Protein AF-A0A7X4Z8L9-F1 (afdb_monomer)

Radius of gyration: 20.79 Å; Cα contacts (8 Å, |Δi|>4): 139; chains: 1; bounding box: 55×43×54 Å

Structure (mmCIF, N/CA/C/O backbone):
data_AF-A0A7X4Z8L9-F1
#
_entry.id   AF-A0A7X4Z8L9-F1
#
loop_
_atom_site.group_PDB
_atom_site.id
_atom_site.type_symbol
_atom_site.label_atom_id
_atom_site.label_alt_id
_atom_site.label_comp_id
_atom_site.label_asym_id
_atom_site.label_entity_id
_atom_site.label_seq_id
_atom_site.pdbx_PDB_ins_code
_atom_site.Cartn_x
_atom_site.Cartn_y
_atom_site.Cartn_z
_atom_site.occupancy
_atom_site.B_iso_or_equiv
_atom_site.auth_seq_id
_atom_site.auth_comp_id
_atom_site.auth_asym_id
_atom_site.auth_atom_id
_atom_site.pdbx_PDB_model_num
ATOM 1 N N . MET A 1 1 ? -4.593 13.344 -9.653 1.00 47.41 1 MET A N 1
ATOM 2 C CA . MET A 1 1 ? -3.676 12.609 -8.752 1.00 47.41 1 MET A CA 1
ATOM 3 C C . MET A 1 1 ? -3.777 11.144 -9.146 1.00 47.41 1 MET A C 1
ATOM 5 O O . MET A 1 1 ? -4.902 10.681 -9.268 1.00 47.41 1 MET A O 1
ATOM 9 N N . ALA A 1 2 ? -2.675 10.458 -9.450 1.00 59.59 2 ALA A N 1
ATOM 10 C CA . ALA A 1 2 ? -2.741 9.065 -9.893 1.00 59.59 2 ALA A CA 1
ATOM 11 C C . ALA A 1 2 ? -2.996 8.151 -8.686 1.00 59.59 2 ALA A C 1
ATOM 13 O O . ALA A 1 2 ? -2.198 8.149 -7.752 1.00 59.59 2 ALA A O 1
ATOM 14 N N . SER A 1 3 ? -4.110 7.419 -8.694 1.00 82.19 3 SER A N 1
ATOM 15 C CA . SER A 1 3 ? -4.250 6.238 -7.845 1.00 82.19 3 SER A CA 1
ATOM 16 C C . SER A 1 3 ? -3.567 5.080 -8.559 1.00 82.19 3 SER A C 1
ATOM 18 O O . SER A 1 3 ? -3.823 4.860 -9.743 1.00 82.19 3 SER A O 1
ATOM 20 N N . TYR A 1 4 ? -2.698 4.348 -7.865 1.00 93.25 4 TYR A N 1
ATOM 21 C CA . TYR A 1 4 ? -2.046 3.162 -8.433 1.00 93.25 4 TYR A CA 1
ATOM 22 C C . TYR A 1 4 ? -3.017 1.983 -8.587 1.00 93.25 4 TYR A C 1
ATOM 24 O O . TYR A 1 4 ? -2.714 1.022 -9.288 1.00 93.25 4 TYR A O 1
ATOM 32 N N . VAL A 1 5 ? -4.179 2.060 -7.930 1.00 95.12 5 VAL A N 1
ATOM 33 C CA . VAL A 1 5 ? -5.189 1.005 -7.860 1.00 95.12 5 VAL A CA 1
ATOM 34 C C . VAL A 1 5 ? -6.588 1.595 -8.060 1.00 95.12 5 VAL A C 1
ATOM 36 O O . VAL A 1 5 ? -6.905 2.648 -7.506 1.00 95.12 5 VAL A O 1
ATOM 39 N N . THR A 1 6 ? -7.437 0.917 -8.830 1.00 96.00 6 THR A N 1
ATOM 40 C CA . THR A 1 6 ? -8.866 1.246 -8.964 1.00 96.00 6 THR A CA 1
ATOM 41 C C . THR A 1 6 ? -9.707 0.440 -7.975 1.00 96.00 6 THR A C 1
ATOM 43 O O . THR A 1 6 ? -9.276 -0.621 -7.517 1.00 96.00 6 THR A O 1
ATOM 46 N N . TYR A 1 7 ? -10.919 0.915 -7.666 1.00 95.69 7 TYR A N 1
ATOM 47 C CA . TYR A 1 7 ? -11.829 0.161 -6.799 1.00 95.69 7 TYR A CA 1
ATOM 48 C C . TYR A 1 7 ? -12.185 -1.202 -7.402 1.00 95.69 7 TYR A C 1
ATOM 50 O O . TYR A 1 7 ? -12.119 -2.200 -6.695 1.00 95.69 7 TYR A O 1
ATOM 58 N N . ASP A 1 8 ? -12.448 -1.273 -8.712 1.00 96.56 8 ASP A N 1
ATOM 59 C CA . ASP A 1 8 ? -12.744 -2.539 -9.400 1.00 96.56 8 ASP A CA 1
ATOM 60 C C . ASP A 1 8 ? -11.621 -3.570 -9.245 1.00 96.56 8 ASP A C 1
ATOM 62 O O . ASP A 1 8 ? -11.875 -4.735 -8.941 1.00 96.56 8 ASP A O 1
ATOM 66 N N . TYR A 1 9 ? -10.363 -3.140 -9.400 1.00 96.44 9 TYR A N 1
ATOM 67 C CA . TYR A 1 9 ? -9.213 -4.017 -9.196 1.00 96.44 9 TYR A CA 1
ATOM 68 C C . TYR A 1 9 ? -9.115 -4.469 -7.737 1.00 96.44 9 TYR A C 1
ATOM 70 O O . TYR A 1 9 ? -8.953 -5.658 -7.471 1.00 96.44 9 TYR A O 1
ATOM 78 N N . TYR A 1 10 ? -9.246 -3.545 -6.784 1.00 96.25 10 TYR A N 1
ATOM 79 C CA . TYR A 1 10 ? -9.211 -3.879 -5.361 1.00 96.25 10 TYR A CA 1
ATOM 80 C C . TYR A 1 10 ? -10.322 -4.884 -5.015 1.00 96.25 10 TYR A C 1
ATOM 82 O O . TYR A 1 10 ? -10.054 -5.936 -4.437 1.00 96.25 10 TYR A O 1
ATOM 90 N N . LYS A 1 11 ? -11.549 -4.641 -5.480 1.00 96.38 11 LYS A N 1
ATOM 91 C CA . LYS A 1 11 ? -12.686 -5.544 -5.294 1.00 96.38 11 LYS A CA 1
ATOM 92 C C . LYS A 1 11 ? -12.465 -6.908 -5.951 1.00 96.38 11 LYS A C 1
ATOM 94 O O . LYS A 1 11 ? -12.894 -7.911 -5.397 1.00 96.38 11 LYS A O 1
ATOM 99 N N . SER A 1 12 ? -11.752 -6.983 -7.076 1.00 96.81 12 SER A N 1
ATOM 100 C CA . SER A 1 12 ? -11.404 -8.269 -7.700 1.00 96.81 12 SER A CA 1
ATOM 101 C C . SER A 1 12 ? -10.499 -9.151 -6.827 1.00 96.81 12 SER A C 1
ATOM 103 O O . SER A 1 12 ? -10.519 -10.370 -6.977 1.00 96.81 12 SER A O 1
ATOM 105 N N . ILE A 1 13 ? -9.735 -8.551 -5.904 1.00 95.00 13 ILE A N 1
ATOM 106 C CA . ILE A 1 13 ? -8.857 -9.268 -4.968 1.00 95.00 13 ILE A CA 1
ATOM 107 C C . ILE A 1 13 ? -9.621 -9.695 -3.712 1.00 95.00 13 ILE A C 1
ATOM 109 O O . ILE A 1 13 ? -9.463 -10.830 -3.269 1.00 95.00 13 ILE A O 1
ATOM 113 N N . TYR A 1 14 ? -10.416 -8.793 -3.129 1.00 93.19 14 TYR A N 1
ATOM 114 C CA . TYR A 1 14 ? -11.052 -9.013 -1.821 1.00 93.19 14 TYR A CA 1
ATOM 115 C C . TYR A 1 14 ? -12.502 -9.510 -1.903 1.00 93.19 14 TYR A C 1
ATOM 117 O O . TYR A 1 14 ? -13.046 -9.974 -0.908 1.00 93.19 14 TYR A O 1
ATOM 125 N N . GLY A 1 15 ? -13.133 -9.460 -3.077 1.00 93.50 15 GLY A N 1
ATOM 126 C CA . GLY A 1 15 ? -14.483 -9.978 -3.288 1.00 93.50 15 GLY A CA 1
ATOM 127 C C . GLY A 1 15 ? -15.517 -9.320 -2.373 1.00 93.50 15 GLY A C 1
ATOM 128 O O . GLY A 1 15 ? -15.640 -8.097 -2.343 1.00 93.50 15 GLY A O 1
ATOM 129 N N . GLU A 1 16 ? -16.266 -10.148 -1.644 1.00 90.06 16 GLU A N 1
ATOM 130 C CA . GLU A 1 16 ? -17.296 -9.710 -0.689 1.00 90.06 16 GLU A CA 1
ATOM 131 C C . GLU A 1 16 ? -16.711 -9.115 0.601 1.00 90.06 16 GLU A C 1
ATOM 133 O O . GLU A 1 16 ? -17.390 -8.351 1.282 1.00 90.06 16 GLU A O 1
ATOM 138 N N . ASP A 1 17 ? -15.444 -9.408 0.914 1.00 89.56 17 ASP A N 1
ATOM 139 C CA . ASP A 1 17 ? -14.746 -8.840 2.074 1.00 89.56 17 ASP A CA 1
ATOM 140 C C . ASP A 1 17 ? -14.185 -7.435 1.782 1.00 89.56 17 ASP A C 1
ATOM 142 O O . ASP A 1 17 ? -13.621 -6.783 2.662 1.00 89.56 17 ASP A O 1
ATOM 146 N N . ALA A 1 18 ? -14.327 -6.952 0.543 1.00 91.50 18 ALA A N 1
ATOM 147 C CA . ALA A 1 18 ? -13.895 -5.622 0.141 1.00 91.50 18 ALA A CA 1
ATOM 148 C C . ALA A 1 18 ? -14.643 -4.532 0.922 1.00 91.50 18 ALA A C 1
ATOM 150 O O . ALA A 1 18 ? -15.869 -4.557 1.060 1.00 91.50 18 ALA A O 1
ATOM 151 N N . ILE A 1 19 ? -13.913 -3.503 1.353 1.00 93.94 19 ILE A N 1
ATOM 152 C CA . ILE A 1 19 ? -14.533 -2.322 1.961 1.00 93.94 19 ILE A CA 1
ATOM 153 C C . ILE A 1 19 ? -15.456 -1.586 0.977 1.00 93.94 19 ILE A C 1
ATOM 155 O O . ILE A 1 19 ? -15.400 -1.761 -0.248 1.00 93.94 19 ILE A O 1
ATOM 159 N N . SER A 1 20 ? -16.296 -0.706 1.527 1.00 94.75 20 SER A N 1
ATOM 160 C CA . SER A 1 20 ? -17.182 0.141 0.731 1.00 94.75 20 SER A CA 1
ATOM 161 C C . SER A 1 20 ? -16.386 1.045 -0.224 1.00 94.75 20 SER A C 1
ATOM 163 O O . SER A 1 20 ? -15.295 1.512 0.106 1.00 94.75 20 SER A O 1
ATOM 165 N N . GLU A 1 21 ? -16.929 1.331 -1.411 1.00 93.88 21 GLU A N 1
ATOM 166 C CA . GLU A 1 21 ? -16.286 2.239 -2.374 1.00 93.88 21 GLU A CA 1
ATOM 167 C C . GLU A 1 21 ? -15.994 3.644 -1.796 1.00 93.88 21 GLU A C 1
ATOM 169 O O . GLU A 1 21 ? -14.901 4.170 -2.031 1.00 93.88 21 GLU A O 1
ATOM 174 N N . PRO A 1 22 ? -16.886 4.262 -0.990 1.00 93.69 22 PRO A N 1
ATOM 175 C CA . PRO A 1 22 ? -16.572 5.519 -0.312 1.00 93.69 22 PRO A CA 1
ATOM 176 C C . PRO A 1 22 ? -15.355 5.427 0.619 1.00 93.69 22 PRO A C 1
ATOM 178 O O . PRO A 1 22 ? -14.508 6.324 0.604 1.00 93.69 22 PRO A O 1
ATOM 181 N N . ASP A 1 23 ? -15.237 4.345 1.396 1.00 93.56 23 ASP A N 1
ATOM 182 C CA . ASP A 1 23 ? -14.083 4.130 2.274 1.00 93.56 23 ASP A CA 1
ATOM 183 C C . ASP A 1 23 ? -12.813 3.887 1.466 1.00 93.56 23 ASP A C 1
ATOM 185 O O . ASP A 1 23 ? -11.777 4.485 1.757 1.00 93.56 23 ASP A O 1
ATOM 189 N N . PHE A 1 24 ? -12.896 3.098 0.393 1.00 95.56 24 PHE A N 1
ATOM 190 C CA . PHE A 1 24 ? -11.786 2.902 -0.533 1.00 95.56 24 PHE A CA 1
ATOM 191 C C . PHE A 1 24 ? -11.293 4.229 -1.113 1.00 95.56 24 PHE A C 1
ATOM 193 O O . PHE A 1 24 ? -10.093 4.496 -1.103 1.00 95.56 24 PHE A O 1
ATOM 200 N N . ASN A 1 25 ? -12.188 5.098 -1.583 1.00 92.44 25 ASN A N 1
ATOM 201 C CA . ASN A 1 25 ? -11.804 6.379 -2.182 1.00 92.44 25 ASN A CA 1
ATOM 202 C C . ASN A 1 25 ? -11.056 7.284 -1.191 1.00 92.44 25 ASN A C 1
ATOM 204 O O . ASN A 1 25 ? -10.106 7.971 -1.569 1.00 92.44 25 ASN A O 1
ATOM 208 N N . ARG A 1 26 ? -11.436 7.250 0.090 1.00 93.12 26 ARG A N 1
ATOM 209 C CA . ARG A 1 26 ? -10.751 7.995 1.151 1.00 93.12 26 ARG A CA 1
ATOM 210 C C . ARG A 1 26 ? -9.411 7.358 1.531 1.00 93.12 26 ARG A C 1
ATOM 212 O O . ARG A 1 26 ? -8.392 8.045 1.567 1.00 93.12 26 ARG A O 1
ATOM 219 N N . LEU A 1 27 ? -9.397 6.050 1.780 1.00 95.00 27 LEU A N 1
ATOM 220 C CA . LEU A 1 27 ? -8.224 5.322 2.274 1.00 95.00 27 LEU A CA 1
ATOM 221 C C . LEU A 1 27 ? -7.151 5.105 1.200 1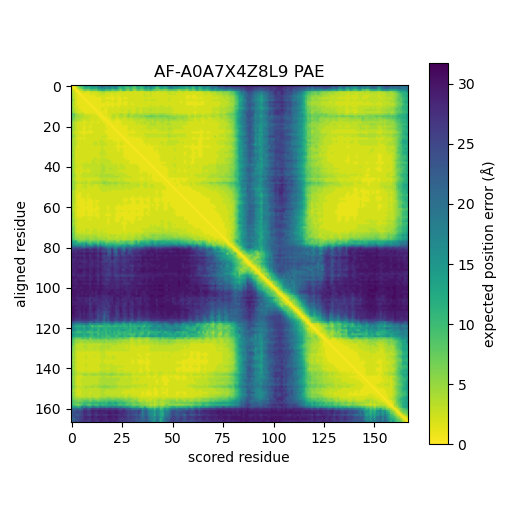.00 95.00 27 LEU A C 1
ATOM 223 O O . LEU A 1 27 ? -5.957 5.124 1.505 1.00 95.00 27 LEU A O 1
ATOM 227 N N . SER A 1 28 ? -7.546 4.957 -0.065 1.00 94.62 28 SER A N 1
ATOM 228 C CA . SER A 1 28 ? -6.621 4.824 -1.198 1.00 94.62 28 SER A CA 1
ATOM 229 C C . SER A 1 28 ? -5.748 6.062 -1.373 1.00 94.62 28 SER A C 1
ATOM 231 O O . SER A 1 28 ? -4.557 5.935 -1.670 1.00 94.62 28 SER A O 1
ATOM 233 N N . TRP A 1 29 ? -6.291 7.255 -1.116 1.00 92.25 29 TRP A N 1
ATOM 234 C CA . TRP A 1 29 ? -5.520 8.493 -1.158 1.00 92.25 29 TRP A CA 1
ATOM 235 C C . TRP A 1 29 ? -4.400 8.494 -0.110 1.00 92.25 29 TRP A C 1
ATOM 237 O O . TRP A 1 29 ? -3.247 8.802 -0.429 1.00 92.25 29 TRP A O 1
ATOM 247 N N . GLU A 1 30 ? -4.711 8.098 1.126 1.00 92.81 30 GLU A N 1
ATOM 248 C CA . GLU A 1 30 ? -3.724 8.012 2.204 1.00 92.81 30 GLU A CA 1
ATOM 249 C C . GLU A 1 30 ? -2.670 6.934 1.935 1.00 92.81 30 GLU A C 1
ATOM 251 O O . GLU A 1 30 ? -1.475 7.170 2.136 1.00 92.81 30 GLU A O 1
ATOM 256 N N . ALA A 1 31 ? -3.091 5.773 1.427 1.00 95.44 31 ALA A N 1
ATOM 257 C CA . ALA A 1 31 ? -2.193 4.691 1.038 1.00 95.44 31 ALA A CA 1
ATOM 258 C C . ALA A 1 31 ? -1.216 5.137 -0.063 1.00 95.44 31 ALA A C 1
ATOM 260 O O . ALA A 1 31 ? -0.005 4.945 0.077 1.00 95.44 31 ALA A O 1
ATOM 261 N N . CYS A 1 32 ? -1.710 5.814 -1.107 1.00 94.94 32 CYS A N 1
ATOM 262 C CA . CYS A 1 32 ? -0.881 6.355 -2.188 1.00 94.94 32 CYS A CA 1
ATOM 263 C C . CYS A 1 32 ? 0.109 7.411 -1.674 1.00 94.94 32 CYS A C 1
ATOM 265 O O . CYS A 1 32 ? 1.292 7.380 -2.003 1.00 94.94 32 CYS A O 1
ATOM 267 N N . ARG A 1 33 ? -0.330 8.319 -0.795 1.00 94.31 33 ARG A N 1
ATOM 268 C CA . ARG A 1 33 ? 0.567 9.305 -0.168 1.00 94.31 33 ARG A CA 1
ATOM 269 C C . ARG A 1 33 ? 1.666 8.640 0.656 1.00 94.31 33 ARG A C 1
ATOM 271 O O . ARG A 1 33 ? 2.801 9.113 0.659 1.00 94.31 33 ARG A O 1
ATOM 278 N N . ARG A 1 34 ? 1.342 7.558 1.360 1.00 94.50 34 ARG A N 1
ATOM 279 C CA . ARG A 1 34 ? 2.292 6.848 2.217 1.00 94.50 34 ARG A CA 1
ATOM 280 C C . ARG A 1 34 ? 3.329 6.075 1.401 1.00 94.50 34 ARG A C 1
ATOM 282 O O . ARG A 1 34 ? 4.521 6.215 1.678 1.00 94.50 34 ARG A O 1
ATOM 289 N N . ILE A 1 35 ? 2.908 5.330 0.377 1.00 95.88 35 ILE A N 1
ATOM 290 C CA . ILE A 1 35 ? 3.834 4.613 -0.515 1.00 95.88 35 ILE A CA 1
ATOM 291 C C . ILE A 1 35 ? 4.706 5.591 -1.317 1.00 95.88 35 ILE A C 1
ATOM 293 O O . ILE A 1 35 ? 5.904 5.357 -1.458 1.00 95.88 35 ILE A O 1
ATOM 297 N N . ASP A 1 36 ? 4.164 6.735 -1.748 1.00 95.44 36 ASP A N 1
ATOM 298 C CA . ASP A 1 36 ? 4.935 7.797 -2.402 1.00 95.44 36 ASP A CA 1
ATOM 299 C C . ASP A 1 36 ? 6.065 8.305 -1.508 1.00 95.44 36 ASP A C 1
ATOM 301 O O . ASP A 1 36 ? 7.207 8.409 -1.946 1.00 95.44 36 ASP A O 1
ATOM 305 N N . THR A 1 37 ? 5.768 8.609 -0.244 1.00 94.56 37 THR A N 1
ATOM 306 C CA . THR A 1 37 ? 6.785 9.076 0.705 1.00 94.56 37 THR A CA 1
ATOM 307 C C . THR A 1 37 ? 7.873 8.026 0.913 1.00 94.56 37 THR A C 1
ATOM 309 O O . THR A 1 3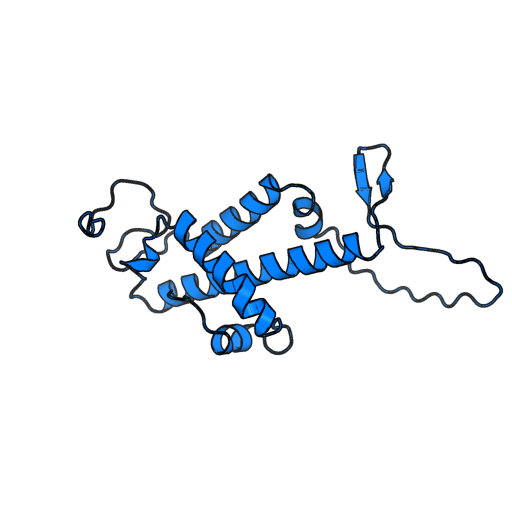7 ? 9.056 8.363 0.925 1.00 94.56 37 THR A O 1
ATOM 312 N N . LEU A 1 38 ? 7.497 6.752 1.050 1.00 95.00 38 LEU A N 1
ATOM 313 C CA . LEU A 1 38 ? 8.445 5.664 1.310 1.00 95.00 38 LEU A CA 1
ATOM 314 C C . LEU A 1 38 ? 9.294 5.299 0.089 1.00 95.00 38 LEU A C 1
ATOM 316 O O . LEU A 1 38 ? 10.440 4.887 0.247 1.00 95.00 38 LEU A O 1
ATOM 320 N N . THR A 1 39 ? 8.764 5.510 -1.113 1.00 95.19 39 THR A N 1
ATOM 321 C CA . THR A 1 39 ? 9.477 5.321 -2.385 1.00 95.19 39 THR A CA 1
ATOM 322 C C . THR A 1 39 ? 10.132 6.605 -2.896 1.00 95.19 39 THR A C 1
ATOM 324 O O . THR A 1 39 ? 10.599 6.651 -4.032 1.00 95.19 39 THR A O 1
ATOM 327 N N . LEU A 1 40 ? 10.171 7.672 -2.087 1.00 93.75 40 LEU A N 1
ATOM 328 C CA . LEU A 1 40 ? 10.749 8.973 -2.451 1.00 93.75 40 LEU A CA 1
ATOM 329 C C . LEU A 1 40 ? 10.158 9.555 -3.750 1.00 93.75 40 LEU A C 1
ATOM 331 O O . LEU A 1 40 ? 10.856 10.177 -4.547 1.00 93.75 40 LEU A O 1
ATOM 335 N N . ASN A 1 41 ? 8.855 9.359 -3.955 1.00 93.62 41 ASN A N 1
ATOM 336 C CA . ASN A 1 41 ? 8.076 9.742 -5.133 1.00 93.62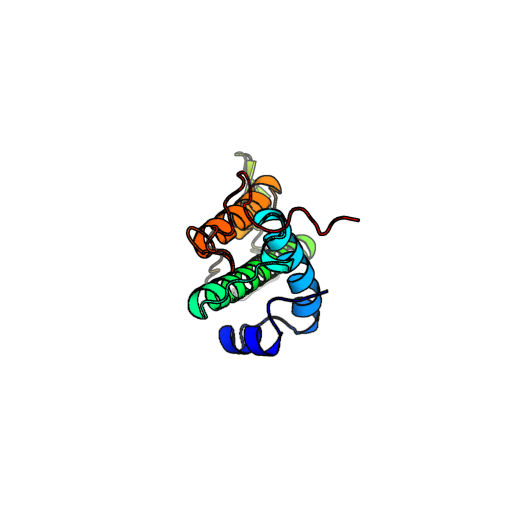 41 ASN A CA 1
ATOM 337 C C . ASN A 1 41 ? 8.498 9.070 -6.452 1.00 93.62 41 ASN A C 1
ATOM 339 O O . ASN A 1 41 ? 8.005 9.481 -7.503 1.00 93.62 41 ASN A O 1
ATOM 343 N N . LYS A 1 42 ? 9.346 8.032 -6.434 1.00 93.25 42 LYS A N 1
ATOM 344 C CA . LYS A 1 42 ? 9.778 7.330 -7.659 1.00 93.25 42 LYS A CA 1
ATOM 345 C C . LYS A 1 42 ? 8.615 6.791 -8.478 1.00 93.25 42 LYS A C 1
ATOM 347 O O . LYS A 1 42 ? 8.616 6.926 -9.696 1.00 93.25 42 LYS A O 1
ATOM 352 N N . LEU A 1 43 ? 7.576 6.282 -7.817 1.00 94.12 43 LEU A N 1
ATOM 353 C CA . LEU A 1 43 ? 6.377 5.761 -8.478 1.00 94.12 43 LEU A CA 1
ATOM 354 C C . LEU A 1 43 ? 5.661 6.790 -9.372 1.00 94.12 43 LEU A C 1
ATOM 356 O O . LEU A 1 43 ? 4.968 6.400 -10.306 1.00 94.12 43 LEU A O 1
ATOM 360 N N . LYS A 1 44 ? 5.858 8.096 -9.145 1.00 92.69 44 LYS A N 1
ATOM 361 C CA . LYS A 1 44 ? 5.237 9.157 -9.956 1.00 92.69 44 LYS A CA 1
ATOM 362 C C . LYS A 1 44 ? 5.909 9.380 -11.301 1.00 92.69 44 LYS A C 1
ATOM 364 O O . LYS A 1 44 ? 5.256 9.869 -12.217 1.00 92.69 44 LYS A O 1
ATOM 369 N N . PHE A 1 45 ? 7.205 9.097 -11.407 1.00 90.19 45 PHE A N 1
ATOM 370 C CA . PHE A 1 45 ? 7.995 9.419 -12.599 1.00 90.19 45 PHE A CA 1
ATOM 371 C C . PHE A 1 45 ? 8.735 8.216 -13.199 1.00 90.19 45 PHE A C 1
ATOM 373 O O . PHE A 1 45 ? 9.232 8.315 -14.318 1.00 90.19 45 PHE A O 1
ATOM 380 N N . ALA A 1 46 ? 8.810 7.098 -12.478 1.00 92.94 46 ALA A N 1
ATOM 381 C CA . ALA A 1 46 ? 9.496 5.873 -12.874 1.00 92.94 46 ALA A CA 1
ATOM 382 C C . ALA A 1 46 ? 8.715 4.627 -12.415 1.00 92.94 46 ALA A C 1
ATOM 384 O O . ALA A 1 46 ? 9.292 3.697 -11.866 1.00 92.94 46 ALA A O 1
ATOM 385 N N . PHE A 1 47 ? 7.394 4.596 -12.595 1.00 95.06 47 PHE A N 1
ATOM 386 C CA . PHE A 1 47 ? 6.591 3.420 -12.235 1.00 95.06 47 PHE A CA 1
ATOM 387 C C . PHE A 1 47 ? 7.123 2.138 -12.922 1.00 95.06 47 PHE A C 1
ATOM 389 O O . PHE A 1 47 ? 7.466 2.229 -14.101 1.00 95.06 47 PHE A O 1
ATOM 396 N N . PRO A 1 48 ? 7.214 0.975 -12.239 1.00 96.31 48 PRO A N 1
ATOM 397 C CA . PRO A 1 48 ? 7.787 -0.244 -12.820 1.00 96.31 48 PRO A CA 1
ATOM 398 C C . PRO A 1 48 ? 7.163 -0.634 -14.167 1.00 96.31 48 PRO A C 1
ATOM 400 O O . PRO A 1 48 ? 5.951 -0.523 -14.356 1.00 96.31 48 PRO A O 1
ATOM 403 N N . THR A 1 49 ? 7.999 -1.089 -15.104 1.00 94.81 49 THR A N 1
ATOM 404 C CA . THR A 1 49 ? 7.577 -1.525 -16.448 1.00 94.81 49 THR A CA 1
ATOM 405 C C . THR A 1 49 ? 7.345 -3.028 -16.545 1.00 94.81 49 THR A C 1
ATOM 407 O O . THR A 1 49 ? 6.581 -3.463 -17.402 1.00 94.81 49 THR A O 1
ATOM 410 N N . ASN A 1 50 ? 7.992 -3.818 -15.684 1.00 96.38 50 ASN A N 1
ATOM 411 C CA . ASN A 1 50 ? 7.702 -5.237 -15.537 1.00 96.38 50 ASN A CA 1
ATOM 412 C C . ASN A 1 50 ? 6.313 -5.409 -14.892 1.00 96.38 50 ASN A C 1
ATOM 414 O O . ASN A 1 50 ? 5.978 -4.719 -13.927 1.00 96.38 50 ASN A O 1
ATOM 418 N N . GLU A 1 51 ? 5.496 -6.305 -15.450 1.00 96.56 51 GLU A N 1
ATOM 419 C CA . GLU A 1 51 ? 4.107 -6.492 -15.022 1.00 96.56 51 GLU A CA 1
ATOM 420 C C . GLU A 1 51 ? 3.992 -7.048 -13.597 1.00 96.56 51 GLU A C 1
ATOM 422 O O . GLU A 1 51 ? 3.147 -6.568 -12.843 1.00 96.56 51 GLU A O 1
ATOM 427 N N . ASP A 1 52 ? 4.867 -7.977 -13.202 1.00 96.94 52 ASP A N 1
ATOM 428 C CA . ASP A 1 52 ? 4.898 -8.560 -11.854 1.00 96.94 52 ASP A CA 1
ATOM 429 C C . ASP A 1 52 ? 5.344 -7.527 -10.805 1.00 96.94 52 ASP A C 1
ATOM 431 O O . ASP A 1 52 ? 4.780 -7.441 -9.709 1.00 96.94 52 ASP A O 1
ATOM 435 N N . ASP A 1 53 ? 6.313 -6.677 -11.149 1.00 97.25 53 ASP A N 1
ATOM 436 C CA . ASP A 1 53 ? 6.768 -5.582 -10.285 1.00 97.25 53 ASP A CA 1
ATOM 437 C C . ASP A 1 53 ? 5.669 -4.521 -10.110 1.00 97.25 53 ASP A C 1
ATOM 439 O O . ASP A 1 53 ? 5.387 -4.061 -8.998 1.00 97.25 53 ASP A O 1
ATOM 443 N N . ALA A 1 54 ? 4.995 -4.155 -11.205 1.00 97.12 54 ALA A N 1
ATOM 444 C CA . ALA A 1 54 ? 3.846 -3.254 -11.188 1.00 97.12 54 ALA A CA 1
ATOM 445 C C . ALA A 1 54 ? 2.688 -3.826 -10.353 1.00 97.12 54 ALA A C 1
ATOM 447 O O . ALA A 1 54 ? 2.082 -3.108 -9.553 1.00 97.12 54 ALA A O 1
ATOM 448 N N . GLU A 1 55 ? 2.395 -5.115 -10.511 1.00 96.75 55 GLU A N 1
ATOM 449 C CA . GLU A 1 55 ? 1.401 -5.852 -9.730 1.00 96.75 55 GLU A CA 1
ATOM 450 C C . GLU A 1 55 ? 1.757 -5.857 -8.238 1.00 96.75 55 GLU A C 1
ATOM 452 O O . GLU A 1 55 ? 0.901 -5.596 -7.388 1.00 96.75 55 GLU A O 1
ATOM 457 N N . THR A 1 56 ? 3.033 -6.048 -7.904 1.00 97.62 56 THR A N 1
ATOM 458 C CA . THR A 1 56 ? 3.527 -5.999 -6.522 1.00 97.62 56 THR A CA 1
ATOM 459 C C . THR A 1 56 ? 3.282 -4.628 -5.887 1.00 97.62 56 THR A C 1
ATOM 461 O O . THR A 1 56 ? 2.821 -4.547 -4.743 1.00 97.62 56 THR A O 1
ATOM 464 N N . VAL A 1 57 ? 3.480 -3.535 -6.635 1.00 97.69 57 VAL A N 1
ATOM 465 C CA . VAL A 1 57 ? 3.131 -2.178 -6.176 1.00 97.69 57 VAL A CA 1
ATOM 466 C C . VAL A 1 57 ? 1.626 -2.040 -5.933 1.00 97.69 57 VAL A C 1
ATOM 468 O O . VAL A 1 57 ? 1.221 -1.528 -4.886 1.00 97.69 57 VAL A O 1
ATOM 471 N N . ARG A 1 58 ? 0.778 -2.524 -6.850 1.00 97.38 58 ARG A N 1
ATOM 472 C CA . ARG A 1 58 ? -0.687 -2.473 -6.688 1.00 97.38 58 ARG A CA 1
ATOM 473 C C . ARG A 1 58 ? -1.149 -3.248 -5.458 1.00 97.38 58 ARG A C 1
ATOM 475 O O . ARG A 1 58 ? -1.952 -2.738 -4.675 1.00 97.38 58 ARG A O 1
ATOM 482 N N . ARG A 1 59 ? -0.618 -4.454 -5.246 1.00 97.44 59 ARG A N 1
ATOM 483 C CA . ARG A 1 59 ? -0.926 -5.287 -4.072 1.00 97.44 59 ARG A CA 1
ATOM 484 C C . ARG A 1 59 ? -0.442 -4.653 -2.774 1.00 97.44 59 ARG A C 1
ATOM 486 O O . ARG A 1 59 ? -1.166 -4.697 -1.783 1.00 97.44 59 ARG A O 1
ATOM 493 N N . CYS A 1 60 ? 0.713 -3.989 -2.795 1.00 97.81 60 CYS A N 1
ATOM 494 C CA . CYS A 1 60 ? 1.191 -3.210 -1.657 1.00 97.81 60 CYS A CA 1
ATOM 495 C C . CYS A 1 60 ? 0.186 -2.110 -1.281 1.00 97.81 60 CYS A C 1
ATOM 497 O O . CYS A 1 60 ? -0.223 -2.016 -0.126 1.00 97.81 60 CYS A O 1
ATOM 499 N N . VAL A 1 61 ? -0.284 -1.324 -2.257 1.00 97.31 61 VAL A N 1
ATOM 500 C CA . VAL A 1 61 ? -1.288 -0.270 -2.024 1.00 97.31 61 VAL A CA 1
ATOM 501 C C . VAL A 1 61 ? -2.595 -0.852 -1.485 1.00 97.31 61 VAL A C 1
ATOM 503 O O . VAL A 1 61 ? -3.117 -0.335 -0.501 1.00 97.31 61 VAL A O 1
ATOM 506 N N . CYS A 1 62 ? -3.082 -1.954 -2.061 1.00 96.81 62 CYS A N 1
ATOM 507 C CA . CYS A 1 62 ? -4.254 -2.675 -1.557 1.00 96.81 62 CYS A CA 1
ATOM 508 C C . CYS A 1 62 ? -4.090 -3.081 -0.087 1.00 96.81 62 CYS A C 1
ATOM 510 O O . CYS A 1 62 ? -4.966 -2.821 0.736 1.00 96.81 62 CYS A O 1
ATOM 512 N N . LYS A 1 63 ? -2.934 -3.650 0.272 1.00 96.81 63 LYS A N 1
ATOM 513 C CA . LYS A 1 63 ? -2.654 -4.071 1.645 1.00 96.81 63 LYS A CA 1
ATOM 514 C C . LYS A 1 63 ? -2.589 -2.892 2.617 1.00 96.81 63 LYS A C 1
ATOM 516 O O . LYS A 1 63 ? -3.039 -3.020 3.752 1.00 96.81 63 LYS A O 1
ATOM 521 N N . LEU A 1 64 ? -2.065 -1.742 2.189 1.00 96.44 64 LEU A N 1
ATOM 522 C CA . LEU A 1 64 ? -2.072 -0.523 3.002 1.00 96.44 64 LEU A CA 1
ATOM 523 C C . LEU A 1 64 ? -3.494 -0.000 3.246 1.00 96.44 64 LEU A C 1
ATOM 525 O O . LEU A 1 64 ? -3.773 0.459 4.350 1.00 96.44 64 LEU A O 1
ATOM 529 N N . ILE A 1 65 ? -4.382 -0.084 2.249 1.00 96.12 65 ILE A N 1
ATOM 530 C CA . ILE A 1 65 ? -5.802 0.275 2.395 1.00 96.12 65 ILE A CA 1
ATOM 531 C C . ILE A 1 65 ? -6.467 -0.628 3.437 1.00 96.12 65 ILE A C 1
ATOM 533 O O . ILE A 1 65 ? -7.096 -0.117 4.360 1.00 96.12 65 ILE A O 1
ATOM 537 N N . GLU A 1 66 ? -6.248 -1.940 3.344 1.00 94.69 66 GLU A N 1
ATOM 538 C CA . GLU A 1 66 ? -6.759 -2.918 4.312 1.00 94.69 66 GLU A CA 1
ATOM 539 C C . GLU A 1 66 ? -6.292 -2.640 5.739 1.00 94.69 66 GLU A C 1
ATOM 541 O O . GLU A 1 66 ? -7.095 -2.635 6.669 1.00 94.69 66 GLU A O 1
ATOM 546 N N . ILE A 1 67 ? -4.996 -2.374 5.929 1.00 93.00 67 ILE A N 1
ATOM 547 C CA . ILE A 1 67 ? -4.453 -2.049 7.254 1.00 93.00 67 ILE A CA 1
ATOM 548 C C . ILE A 1 67 ? -5.131 -0.792 7.810 1.00 93.00 67 ILE A C 1
ATOM 550 O O . ILE A 1 67 ? -5.546 -0.789 8.969 1.00 93.00 67 ILE A O 1
ATOM 554 N N . SER A 1 68 ? -5.286 0.257 6.996 1.00 92.94 68 SER A N 1
ATOM 555 C CA . SER A 1 68 ? -5.979 1.476 7.423 1.00 92.94 68 SER A CA 1
ATOM 556 C C . SER A 1 68 ? -7.435 1.196 7.809 1.00 92.94 68 SER A C 1
ATOM 558 O O . SER A 1 68 ? -7.871 1.626 8.876 1.00 92.94 68 SER A O 1
ATOM 560 N N . ALA A 1 69 ? -8.166 0.426 6.998 1.00 92.12 69 ALA A N 1
ATOM 561 C CA . ALA A 1 69 ? -9.555 0.063 7.268 1.00 92.12 69 ALA A CA 1
ATOM 562 C C . ALA A 1 69 ? -9.699 -0.750 8.564 1.00 92.12 69 ALA A C 1
ATOM 564 O O . ALA A 1 69 ? -10.579 -0.477 9.381 1.00 92.12 69 ALA A O 1
ATOM 565 N N . GLN A 1 70 ? -8.801 -1.710 8.802 1.00 90.25 70 GLN A N 1
ATOM 566 C CA . GLN A 1 70 ? -8.780 -2.513 10.027 1.00 90.25 70 GLN A CA 1
ATOM 567 C C . GLN A 1 70 ? -8.523 -1.657 11.271 1.00 90.25 70 GLN A C 1
ATOM 569 O O . GLN A 1 70 ? -9.174 -1.856 12.300 1.00 90.25 70 GLN A O 1
ATOM 574 N N . ILE A 1 71 ? -7.616 -0.682 11.174 1.00 88.06 71 ILE A N 1
ATOM 575 C CA . ILE A 1 71 ? -7.326 0.260 12.260 1.00 88.06 71 ILE A CA 1
ATOM 576 C C . ILE A 1 71 ? -8.535 1.155 12.542 1.00 88.06 71 ILE A C 1
ATOM 578 O O . ILE A 1 71 ? -8.878 1.366 13.702 1.00 88.06 71 ILE A O 1
ATOM 582 N N . GLU A 1 72 ? -9.221 1.659 11.518 1.00 89.81 72 GLU A N 1
ATOM 583 C CA . GLU A 1 72 ? -10.430 2.469 11.704 1.00 89.81 72 GLU A CA 1
ATOM 584 C C . GLU A 1 72 ? -11.585 1.671 12.296 1.00 89.81 72 GLU A C 1
ATOM 586 O O . GLU A 1 72 ? -12.233 2.131 13.237 1.00 89.81 72 GLU A O 1
ATOM 591 N N . ALA A 1 73 ? -11.806 0.449 11.812 1.00 86.75 73 ALA A N 1
ATOM 592 C CA . ALA A 1 73 ? -12.799 -0.455 12.373 1.00 86.75 73 ALA A CA 1
ATOM 593 C C . ALA A 1 73 ? -12.494 -0.787 13.841 1.00 86.75 73 ALA A C 1
ATOM 595 O O . ALA A 1 73 ? -13.407 -0.936 14.653 1.00 86.75 73 ALA A O 1
ATOM 596 N N . ALA A 1 74 ? -11.218 -0.917 14.211 1.00 83.06 74 ALA A N 1
ATOM 597 C CA . ALA A 1 74 ? -10.812 -1.102 15.598 1.00 83.06 74 ALA A CA 1
ATOM 598 C C . ALA A 1 74 ? -11.003 0.179 16.435 1.00 83.06 74 ALA A C 1
ATOM 600 O O . ALA A 1 74 ? -11.627 0.112 17.488 1.00 83.06 74 ALA A O 1
ATOM 601 N N . ASN A 1 75 ? -10.608 1.356 15.940 1.00 81.75 75 ASN A N 1
ATOM 602 C CA . ASN A 1 75 ? -10.855 2.640 16.614 1.00 81.75 75 ASN A CA 1
ATOM 603 C C . ASN A 1 75 ? -12.347 2.895 16.863 1.00 81.75 75 ASN A C 1
ATOM 605 O O . ASN A 1 75 ? -12.734 3.301 17.958 1.00 81.75 75 ASN A O 1
ATOM 609 N N . LYS A 1 76 ? -13.200 2.600 15.879 1.00 81.44 76 LYS A N 1
ATOM 610 C CA . LYS A 1 76 ? -14.652 2.748 16.000 1.00 81.44 76 LYS A CA 1
ATOM 611 C C . LYS A 1 76 ? -15.228 1.859 17.108 1.00 81.44 76 LYS A C 1
ATOM 613 O O . LYS A 1 76 ? -15.979 2.351 17.945 1.00 81.44 76 LYS A O 1
ATOM 618 N N . ARG A 1 77 ? -14.800 0.591 17.187 1.00 75.69 77 ARG A N 1
ATOM 619 C CA . ARG A 1 77 ? -15.174 -0.335 18.279 1.00 75.69 77 ARG A CA 1
ATOM 620 C C . ARG A 1 77 ? -14.797 0.206 19.665 1.00 75.69 77 ARG A C 1
ATOM 622 O O . ARG A 1 77 ? -15.546 0.022 20.624 1.00 75.69 77 ARG A O 1
ATOM 629 N N . VAL A 1 78 ? -13.664 0.900 19.767 1.00 68.44 78 VAL A N 1
ATOM 630 C CA . VAL A 1 78 ? -13.195 1.520 21.016 1.00 68.44 78 VAL A CA 1
ATOM 631 C C . VAL A 1 78 ? -14.031 2.744 21.385 1.00 68.44 78 VAL A C 1
ATOM 633 O O . VAL A 1 78 ? -14.462 2.860 22.532 1.00 68.44 78 VAL A O 1
ATOM 636 N N . SER A 1 79 ? -14.297 3.637 20.428 1.00 67.38 79 SER A N 1
ATOM 637 C CA . SER A 1 79 ? -15.068 4.865 20.659 1.00 67.38 79 SER A CA 1
ATOM 638 C C . SER A 1 79 ? -16.559 4.620 20.927 1.00 67.38 79 SER A C 1
ATOM 640 O O . SER A 1 79 ? -17.160 5.371 21.689 1.00 67.38 79 SER A O 1
ATOM 642 N N . GLU A 1 80 ? -17.157 3.574 20.348 1.00 63.78 80 GLU A N 1
ATOM 643 C CA . GLU A 1 80 ? -18.600 3.286 20.444 1.00 63.78 80 GLU A CA 1
ATOM 644 C C . GLU A 1 80 ? -19.012 2.435 21.669 1.00 63.78 80 GLU A C 1
ATOM 646 O O . GLU A 1 80 ? -20.194 2.143 21.830 1.00 63.78 80 GLU A O 1
ATOM 651 N N . GLY A 1 81 ? -18.091 2.090 22.587 1.00 52.19 81 GLY A N 1
ATOM 652 C CA . GLY A 1 81 ? -18.470 1.594 23.925 1.00 52.19 81 GLY A CA 1
ATOM 653 C C . GLY A 1 81 ? -17.972 0.209 24.366 1.00 52.19 81 GLY A C 1
ATOM 654 O O . GLY A 1 81 ? -18.529 -0.341 25.315 1.00 52.19 81 GLY A O 1
ATOM 655 N N . GLN A 1 82 ? -16.902 -0.345 23.785 1.00 50.09 82 GLN A N 1
ATOM 656 C CA . GLN A 1 82 ? -16.202 -1.536 24.322 1.00 50.09 82 GLN A CA 1
ATOM 657 C C . GLN A 1 82 ? -14.896 -1.173 25.070 1.00 50.09 82 GLN A C 1
ATOM 659 O O . GLN A 1 82 ? -13.882 -1.859 24.955 1.00 50.09 82 GLN A O 1
ATOM 664 N N . GLY A 1 83 ? -14.907 -0.057 25.814 1.00 43.00 83 GLY A N 1
ATOM 665 C CA . GLY A 1 83 ? -13.711 0.594 26.374 1.00 43.00 83 GLY A CA 1
ATOM 666 C C . GLY A 1 83 ? -12.796 -0.317 27.194 1.00 43.00 83 GLY A C 1
ATOM 667 O O . GLY A 1 83 ? -13.273 -1.026 28.064 1.00 43.00 83 GLY A O 1
ATOM 668 N N . TYR A 1 84 ? -11.488 -0.283 26.938 1.00 49.53 84 TYR A N 1
ATOM 669 C CA . TYR A 1 84 ? -10.496 -1.118 27.622 1.00 49.53 84 TYR A CA 1
ATOM 670 C C . TYR A 1 84 ? -10.473 -0.921 29.150 1.00 49.53 84 TYR A C 1
ATOM 672 O O . TYR A 1 84 ? -10.652 0.191 29.648 1.00 49.53 84 TYR A O 1
ATOM 680 N N . ILE A 1 85 ? -10.184 -1.996 29.890 1.00 48.41 85 ILE A N 1
ATOM 681 C CA . ILE A 1 85 ? -9.722 -1.929 31.283 1.00 48.41 85 ILE A CA 1
ATOM 682 C C . ILE A 1 85 ? -8.191 -1.970 31.244 1.00 48.41 85 ILE A C 1
ATOM 684 O O . ILE A 1 85 ? -7.612 -2.858 30.614 1.00 48.41 85 ILE A O 1
ATOM 688 N N . THR A 1 86 ? -7.534 -1.007 31.888 1.00 42.28 86 THR A N 1
ATOM 689 C CA . THR A 1 86 ? -6.099 -1.078 32.187 1.00 42.28 86 THR A CA 1
ATOM 690 C C . THR A 1 86 ? -5.886 -2.080 33.311 1.00 42.28 86 THR A C 1
ATOM 692 O O . THR A 1 86 ? -6.400 -1.874 34.411 1.00 42.28 86 THR A O 1
ATOM 695 N N . ASP A 1 87 ? -5.156 -3.156 33.033 1.00 46.03 87 ASP A N 1
ATOM 696 C CA . ASP A 1 87 ? -4.698 -4.073 34.076 1.00 46.03 87 ASP A CA 1
ATOM 697 C C . ASP A 1 87 ? -3.618 -3.401 34.946 1.00 46.03 87 ASP A C 1
ATOM 699 O O . ASP A 1 87 ? -3.000 -2.413 34.537 1.00 46.03 87 ASP A O 1
ATOM 703 N N . GLU A 1 88 ? -3.349 -3.950 36.129 1.00 49.84 88 GLU A N 1
ATOM 704 C CA . GLU A 1 88 ? -2.371 -3.453 37.117 1.00 49.84 88 GLU A CA 1
ATOM 705 C C . GLU A 1 88 ? -0.933 -3.369 36.558 1.00 49.84 88 GLU A C 1
ATOM 707 O O . GLU A 1 88 ? -0.056 -2.722 37.126 1.00 49.84 88 GLU A O 1
ATOM 712 N N . SER A 1 89 ? -0.705 -3.998 35.403 1.00 49.22 89 SER A N 1
ATOM 713 C CA . SER A 1 89 ? 0.540 -4.040 34.637 1.00 49.22 89 SER A CA 1
ATOM 714 C C . SER A 1 89 ? 0.601 -3.041 33.460 1.00 49.22 89 SER A C 1
ATOM 716 O O . SER A 1 89 ? 1.597 -3.006 32.739 1.00 49.22 89 SER A O 1
ATOM 718 N N . GLY A 1 90 ? -0.428 -2.205 33.261 1.00 47.12 90 GLY A N 1
ATOM 719 C CA . GLY A 1 90 ? -0.459 -1.135 32.250 1.00 47.12 90 GLY A CA 1
ATOM 720 C C . GLY A 1 90 ? -0.880 -1.566 30.838 1.00 47.12 90 GLY A C 1
ATOM 721 O O . GLY A 1 90 ? -0.872 -0.744 29.923 1.00 47.12 90 GLY A O 1
ATOM 722 N N . ALA A 1 91 ? -1.269 -2.830 30.643 1.00 47.34 91 ALA A N 1
ATOM 723 C CA . ALA A 1 91 ? -1.778 -3.338 29.370 1.00 47.34 91 ALA A CA 1
ATOM 724 C C . ALA A 1 91 ? -3.303 -3.137 29.243 1.00 47.34 91 ALA A C 1
ATOM 726 O O . ALA A 1 91 ? -4.058 -3.378 30.187 1.00 47.34 91 ALA A O 1
ATOM 727 N N . LEU A 1 92 ? -3.762 -2.714 28.061 1.00 50.53 92 LEU A N 1
ATOM 728 C CA . LEU A 1 92 ? -5.178 -2.501 27.745 1.00 50.53 92 LEU A CA 1
ATOM 729 C C . LEU A 1 92 ? -5.844 -3.837 27.359 1.00 50.53 92 LEU A C 1
ATOM 731 O O . LEU A 1 92 ? -5.491 -4.430 26.340 1.00 50.53 92 LEU A O 1
ATOM 735 N N . ARG A 1 93 ? -6.835 -4.312 28.132 1.00 50.50 93 ARG A N 1
ATOM 736 C CA . ARG A 1 93 ? -7.705 -5.448 27.749 1.00 50.50 93 ARG A CA 1
ATOM 737 C C . ARG A 1 93 ? -9.094 -4.975 27.333 1.00 50.50 93 ARG A C 1
ATOM 739 O O . ARG A 1 93 ? -9.710 -4.191 28.049 1.00 50.50 93 ARG A O 1
ATOM 746 N N . GLY A 1 94 ? -9.581 -5.442 26.179 1.00 48.28 94 GLY A N 1
ATOM 747 C CA . GLY A 1 94 ? -10.909 -5.085 25.668 1.00 48.28 94 GLY A CA 1
ATOM 748 C C . GLY A 1 94 ? -12.004 -5.479 26.662 1.00 48.28 94 GLY A C 1
ATOM 749 O O . GLY A 1 94 ? -12.004 -6.599 27.180 1.00 48.28 94 GLY A O 1
ATOM 750 N N . LYS A 1 95 ? -12.930 -4.564 26.961 1.00 46.00 95 LYS A N 1
ATOM 751 C CA . LYS A 1 95 ? -14.039 -4.829 27.884 1.00 46.00 95 LYS A CA 1
ATOM 752 C C . LYS A 1 95 ? -15.093 -5.662 27.180 1.00 46.00 95 LYS A C 1
ATOM 754 O O . LYS A 1 95 ? -15.973 -5.151 26.494 1.00 46.00 95 LYS A O 1
ATOM 759 N N . VAL A 1 96 ? -15.029 -6.965 27.415 1.00 43.00 96 VAL A N 1
ATOM 760 C CA . VAL A 1 96 ? -16.202 -7.822 27.280 1.00 43.00 96 VAL A CA 1
ATOM 761 C C . VAL A 1 96 ? -17.161 -7.409 28.397 1.00 43.00 96 VAL A C 1
ATOM 763 O O . VAL A 1 96 ? -16.887 -7.636 29.574 1.00 43.00 96 VAL A O 1
ATOM 766 N N . VAL A 1 97 ? -18.267 -6.746 28.053 1.00 41.12 97 VAL A N 1
ATOM 767 C CA . VAL A 1 97 ? -19.370 -6.511 28.994 1.00 41.12 97 VAL A CA 1
ATOM 768 C C . VAL A 1 97 ? -19.986 -7.875 29.304 1.00 41.12 97 VAL A C 1
ATOM 770 O O . VAL A 1 97 ? -20.782 -8.387 28.526 1.00 41.12 97 VAL A O 1
ATOM 773 N N . SER A 1 98 ? -19.569 -8.503 30.404 1.00 42.38 98 SER A N 1
ATOM 774 C CA . SER A 1 98 ? -19.970 -9.871 30.749 1.00 42.38 98 SER A CA 1
ATOM 775 C C . SER A 1 98 ? -21.146 -9.981 31.720 1.00 42.38 98 SER A C 1
ATOM 777 O O . SER A 1 98 ? -21.470 -11.091 32.121 1.00 42.38 98 SER A O 1
ATOM 779 N N . SER A 1 99 ? -21.842 -8.902 32.097 1.00 35.53 99 SER A N 1
ATOM 780 C CA . SER A 1 99 ? -23.162 -9.055 32.736 1.00 35.53 99 SER A CA 1
ATOM 781 C C . SER A 1 99 ? -23.956 -7.754 32.832 1.00 35.53 99 SER A C 1
ATOM 783 O O . SER A 1 99 ? -23.530 -6.784 33.453 1.00 35.53 99 SER A O 1
ATOM 785 N N . VAL A 1 100 ? -25.168 -7.771 32.277 1.00 37.31 100 VAL A N 1
ATOM 786 C CA . VAL A 1 100 ? -26.297 -7.005 32.811 1.00 37.31 100 VAL A CA 1
ATOM 787 C C . VAL A 1 100 ? -27.128 -8.020 33.589 1.00 37.31 100 VAL A C 1
ATOM 789 O O . VAL A 1 100 ? -27.738 -8.908 33.003 1.00 37.31 100 VAL A O 1
ATOM 792 N N . SER A 1 101 ? -27.087 -7.949 34.918 1.00 44.41 101 SER A N 1
ATOM 793 C CA . SER A 1 101 ? -27.912 -8.793 35.783 1.00 44.41 101 SER A CA 1
ATOM 794 C C . SER A 1 101 ? -29.367 -8.327 35.710 1.00 44.41 101 SER A C 1
ATOM 796 O O . SER A 1 101 ? -29.761 -7.383 36.394 1.00 44.41 101 SER A O 1
ATOM 798 N N . SER A 1 102 ? -30.182 -9.002 34.906 1.00 39.41 102 SER A N 1
ATOM 799 C CA . SER A 1 102 ? -31.635 -9.025 35.072 1.00 39.41 102 SER A CA 1
ATOM 800 C C . SER A 1 102 ? -32.142 -10.434 34.815 1.00 39.41 102 SER A C 1
ATOM 802 O O . SER A 1 102 ? -32.222 -10.862 33.675 1.00 39.41 102 SER A O 1
ATOM 804 N N . GLY A 1 103 ? -32.414 -11.131 35.922 1.00 36.69 103 GLY A N 1
ATOM 805 C CA . GLY A 1 103 ? -33.391 -12.209 36.063 1.00 36.69 103 GLY A CA 1
ATOM 806 C C . GLY A 1 103 ? -33.484 -13.255 34.953 1.00 36.69 103 GLY A C 1
ATOM 807 O O . GLY A 1 103 ? -34.177 -13.030 33.974 1.00 36.69 103 GLY A O 1
ATOM 808 N N . SER A 1 104 ? -32.952 -14.443 35.261 1.00 39.78 104 SER A N 1
ATOM 809 C CA . SER A 1 104 ? -33.411 -15.747 34.755 1.00 39.78 104 SER A CA 1
ATOM 810 C C . SER A 1 104 ? -33.106 -16.062 33.282 1.00 39.78 104 SER A C 1
ATOM 812 O O . SER A 1 104 ? -33.505 -15.349 32.379 1.00 39.78 104 SER A O 1
ATOM 814 N N . GLU A 1 105 ? -32.462 -17.215 33.071 1.00 34.22 105 GLU A N 1
ATOM 815 C CA . GLU A 1 105 ? -32.120 -17.836 31.775 1.00 34.22 105 GLU A CA 1
ATOM 816 C C . GLU A 1 105 ? -30.819 -17.333 31.120 1.00 34.22 105 GLU A C 1
ATOM 818 O O . GLU A 1 105 ? -30.779 -16.534 30.188 1.00 34.22 105 GLU A O 1
ATOM 823 N N . SER A 1 106 ? -29.702 -17.880 31.610 1.00 34.62 106 SER A N 1
ATOM 824 C CA . SER A 1 106 ? -28.381 -17.753 30.997 1.00 34.62 106 SER A CA 1
ATOM 825 C C . SER A 1 106 ? -28.335 -18.497 29.659 1.00 34.62 106 SER A C 1
ATOM 827 O O . SER A 1 106 ? -28.161 -19.716 29.627 1.00 34.62 106 SER A O 1
ATOM 829 N N . ILE A 1 107 ? -28.440 -17.776 28.544 1.00 33.78 107 ILE A N 1
ATOM 830 C CA . ILE A 1 107 ? -28.067 -18.313 27.232 1.00 33.78 107 ILE A CA 1
ATOM 831 C C . ILE A 1 107 ? -26.579 -18.028 27.027 1.00 33.78 107 ILE A C 1
ATOM 833 O O . ILE A 1 107 ? -26.175 -16.932 26.639 1.00 33.78 107 ILE A O 1
ATOM 837 N N . SER A 1 108 ? -25.7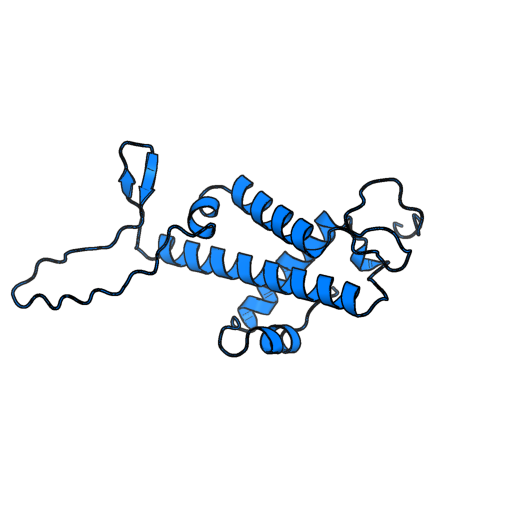48 -19.024 27.324 1.00 33.72 108 SER A N 1
ATOM 838 C CA . SER A 1 108 ? -24.313 -18.985 27.050 1.00 33.72 108 SER A CA 1
ATOM 839 C C . SER A 1 108 ? -24.064 -19.092 25.544 1.00 33.72 108 SER A C 1
ATOM 841 O O . SER A 1 108 ? -23.776 -20.171 25.033 1.00 33.72 108 SER A O 1
ATOM 843 N N . TYR A 1 109 ? -24.138 -17.975 24.819 1.00 32.06 109 TYR A N 1
ATOM 844 C CA . TYR A 1 109 ? -23.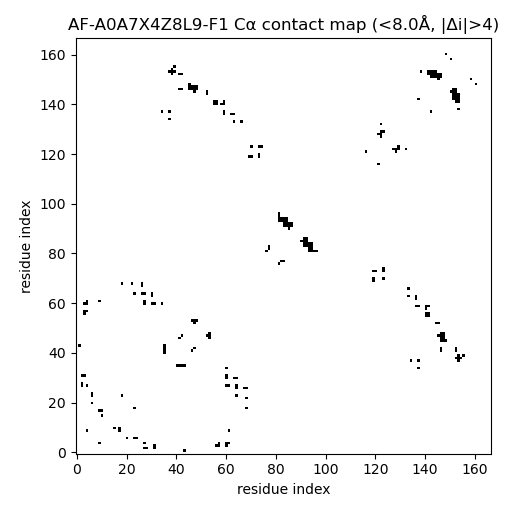439 -17.870 23.543 1.00 32.06 109 TYR A CA 1
ATOM 845 C C . TYR A 1 109 ? -21.968 -17.609 23.850 1.00 32.06 109 TYR A C 1
ATOM 847 O O . TYR A 1 109 ? -21.541 -16.472 24.041 1.00 32.06 109 TYR A O 1
ATOM 855 N N . THR A 1 110 ? -21.165 -18.673 23.869 1.00 31.88 110 THR A N 1
ATOM 856 C CA . THR A 1 110 ? -19.755 -18.560 23.496 1.00 31.88 110 THR A CA 1
ATOM 857 C C . THR A 1 110 ? -19.716 -18.142 22.030 1.00 31.88 110 THR A C 1
ATOM 859 O O . THR A 1 110 ? -19.480 -18.944 21.128 1.00 31.88 110 THR A O 1
ATOM 862 N N . ALA A 1 111 ? -19.938 -16.848 21.779 1.00 38.78 111 ALA A N 1
ATOM 863 C CA . ALA A 1 111 ? -19.251 -16.199 20.686 1.00 38.78 111 ALA A CA 1
ATOM 864 C C . ALA A 1 111 ? -17.781 -16.498 20.960 1.00 38.78 111 ALA A C 1
ATOM 866 O O . ALA A 1 111 ? -17.209 -16.021 21.942 1.00 38.78 111 ALA A O 1
ATOM 867 N N . LYS A 1 112 ? -17.210 -17.414 20.177 1.00 34.72 112 LYS A N 1
ATOM 868 C CA . LYS A 1 112 ? -15.770 -17.543 20.063 1.00 34.72 112 LYS A CA 1
ATOM 869 C C . LYS A 1 112 ? -15.310 -16.165 19.627 1.00 34.72 112 LYS A C 1
ATOM 871 O O . LYS A 1 112 ? -15.393 -15.816 18.456 1.00 34.72 112 LYS A O 1
ATOM 876 N N . THR A 1 113 ? -14.942 -15.345 20.600 1.00 41.59 113 THR A N 1
ATOM 877 C CA . THR A 1 113 ? -14.250 -14.102 20.364 1.00 41.59 113 THR A CA 1
ATOM 878 C C . THR A 1 113 ? -12.926 -14.541 19.770 1.00 41.59 113 THR A C 1
ATOM 880 O O . THR A 1 113 ? -11.968 -14.796 20.491 1.00 41.59 113 THR A O 1
ATOM 883 N N . GLU A 1 114 ? -12.854 -14.616 18.445 1.00 40.66 114 GLU A N 1
ATOM 884 C CA . GLU A 1 114 ? -11.595 -14.595 17.6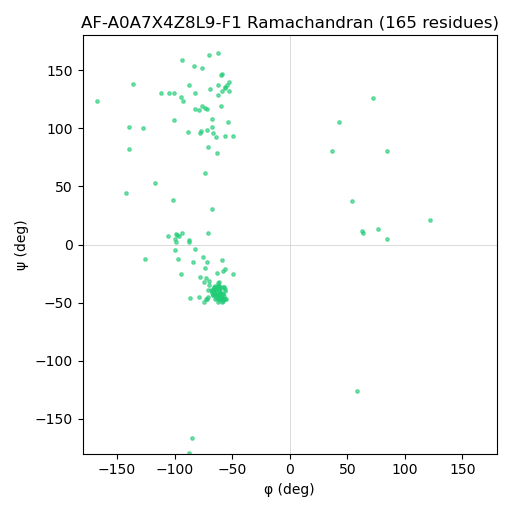98 1.00 40.66 114 GLU A CA 1
ATOM 885 C C . GLU A 1 114 ? -10.916 -13.214 17.827 1.00 40.66 114 GLU A C 1
ATOM 887 O O . GLU A 1 114 ? -10.177 -12.771 16.960 1.00 40.66 114 GLU A O 1
ATOM 892 N N . GLY A 1 115 ? -11.126 -12.524 18.955 1.00 41.53 115 GLY A N 1
ATOM 893 C CA . GLY A 1 115 ? -10.249 -11.492 19.479 1.00 41.53 115 GLY A CA 1
ATOM 894 C C . GLY A 1 115 ? -9.011 -12.163 20.053 1.00 41.53 115 GLY A C 1
ATOM 895 O O . GLY A 1 115 ? -8.735 -12.081 21.249 1.00 41.53 115 GLY A O 1
ATOM 896 N N . GLY A 1 116 ? -8.269 -12.856 19.188 1.00 36.16 116 GLY A N 1
ATOM 897 C CA . GLY A 1 116 ? -6.836 -12.934 19.388 1.00 36.16 116 GLY A CA 1
ATOM 898 C C . GLY A 1 116 ? -6.338 -11.497 19.433 1.00 36.16 116 GLY A C 1
ATOM 899 O O . GLY A 1 116 ? -6.776 -10.679 18.633 1.00 36.16 116 GLY A O 1
ATOM 900 N N . SER A 1 117 ? -5.477 -11.178 20.391 1.00 45.03 117 SER A N 1
ATOM 901 C CA . SER A 1 117 ? -4.695 -9.946 20.401 1.00 45.03 117 SER A CA 1
ATOM 902 C C . SER A 1 117 ? -4.032 -9.778 19.031 1.00 45.03 117 SER A C 1
ATOM 904 O O . SER A 1 117 ? -2.997 -10.392 18.759 1.00 45.03 117 SER A O 1
ATOM 906 N N . THR A 1 118 ? -4.671 -9.047 18.124 1.00 57.72 118 THR A N 1
ATOM 907 C CA . THR A 1 118 ? -4.151 -8.890 16.767 1.00 57.72 118 THR A CA 1
ATOM 908 C C . THR A 1 118 ? -3.110 -7.780 16.801 1.00 57.72 118 THR A C 1
ATOM 910 O O . THR A 1 118 ? -3.176 -6.889 17.646 1.00 57.72 118 THR A O 1
ATOM 913 N N . LEU A 1 119 ? -2.139 -7.796 15.883 1.00 60.88 119 LEU A N 1
ATOM 914 C CA . LEU A 1 119 ? -1.168 -6.700 15.732 1.00 60.88 119 LEU A CA 1
ATOM 915 C C . LEU A 1 119 ? -1.850 -5.315 15.674 1.00 60.88 119 LEU A C 1
ATOM 917 O O . LEU A 1 119 ? -1.243 -4.322 16.061 1.00 60.88 119 LEU A O 1
ATOM 921 N N . ILE A 1 120 ? -3.121 -5.268 15.252 1.00 68.38 120 ILE A N 1
ATOM 922 C CA . ILE A 1 120 ? -3.970 -4.076 15.200 1.00 68.38 120 ILE A CA 1
ATOM 923 C C . ILE A 1 120 ? -4.262 -3.492 16.594 1.00 68.38 120 ILE A C 1
ATOM 925 O O . ILE A 1 120 ? -4.203 -2.275 16.752 1.00 68.38 120 ILE A O 1
ATOM 929 N N . ASP A 1 121 ? -4.493 -4.319 17.619 1.00 66.06 121 ASP A N 1
ATOM 930 C CA . ASP A 1 121 ? -4.721 -3.838 18.992 1.00 66.06 121 ASP A CA 1
ATOM 931 C C . ASP A 1 121 ? -3.464 -3.173 19.574 1.00 66.06 121 ASP A C 1
ATOM 933 O O . ASP A 1 121 ? -3.551 -2.163 20.271 1.00 66.06 121 ASP A O 1
ATOM 937 N N . ALA A 1 122 ? -2.280 -3.707 19.246 1.00 64.19 122 ALA A N 1
ATOM 938 C CA . ALA A 1 122 ? -1.001 -3.174 19.714 1.00 64.19 122 ALA A CA 1
ATOM 939 C C . ALA A 1 122 ? -0.649 -1.821 19.072 1.00 64.19 122 ALA A C 1
ATOM 941 O O . ALA A 1 122 ? -0.064 -0.964 19.730 1.00 64.19 122 ALA A O 1
ATOM 942 N N . VAL A 1 123 ? -1.013 -1.608 17.802 1.00 75.06 123 VAL A N 1
ATOM 943 C CA . VAL A 1 123 ? -0.748 -0.337 17.101 1.00 75.06 123 VAL A CA 1
ATOM 944 C C . VAL A 1 123 ? -1.810 0.729 17.362 1.00 75.06 123 VAL A C 1
ATOM 946 O O . VAL A 1 123 ? -1.566 1.901 17.092 1.00 75.06 123 VAL A O 1
ATOM 949 N N . LEU A 1 124 ? -2.978 0.360 17.895 1.00 74.50 124 LEU A N 1
ATOM 950 C CA . LEU A 1 124 ? -4.107 1.278 18.048 1.00 74.50 124 LEU A CA 1
ATOM 951 C C . LEU A 1 124 ? -3.794 2.480 18.948 1.00 74.50 124 LEU A C 1
ATOM 953 O O . LEU A 1 124 ? -4.230 3.598 18.692 1.00 74.50 124 LEU A O 1
ATOM 957 N N . SER A 1 125 ? -3.030 2.226 20.011 1.00 71.38 125 SER A N 1
ATOM 958 C CA . SER A 1 125 ? -2.654 3.231 21.013 1.00 71.38 125 SER A CA 1
ATOM 959 C C . SER A 1 125 ? -1.246 3.794 20.792 1.00 71.38 125 SER A C 1
ATOM 961 O O . SER A 1 125 ? -0.832 4.708 21.502 1.00 71.38 125 SER A O 1
ATOM 963 N N . ASP A 1 126 ? -0.504 3.260 19.817 1.00 83.31 126 ASP A N 1
ATOM 964 C CA . ASP A 1 126 ? 0.891 3.600 19.554 1.00 83.31 126 ASP A CA 1
ATOM 965 C C . ASP A 1 126 ? 1.083 3.986 18.083 1.00 83.31 126 ASP A C 1
ATOM 967 O O . ASP A 1 126 ? 1.237 3.156 17.183 1.00 83.31 126 ASP A O 1
ATOM 971 N N . LYS A 1 127 ? 1.140 5.300 17.853 1.00 84.81 127 LYS A N 1
ATOM 972 C CA . LYS A 1 127 ? 1.362 5.878 16.526 1.00 84.81 127 LYS A CA 1
ATOM 973 C C . LYS A 1 127 ? 2.706 5.470 15.915 1.00 84.81 127 LYS A C 1
ATOM 975 O O . LYS A 1 127 ? 2.794 5.327 14.697 1.00 84.81 127 LYS A O 1
ATOM 980 N N . ALA A 1 128 ? 3.743 5.264 16.727 1.00 86.56 128 ALA A N 1
ATOM 981 C CA . ALA A 1 128 ? 5.038 4.811 16.231 1.00 86.56 128 ALA A CA 1
ATOM 982 C C . ALA A 1 128 ? 4.970 3.344 15.785 1.00 86.56 128 ALA A C 1
ATOM 984 O O . ALA A 1 128 ? 5.529 2.994 14.743 1.00 86.56 128 ALA A O 1
ATOM 985 N N . ALA A 1 129 ? 4.244 2.500 16.521 1.00 85.94 129 ALA A N 1
ATOM 986 C CA . ALA A 1 129 ? 3.981 1.122 16.116 1.00 85.94 129 ALA A CA 1
ATOM 987 C C . ALA A 1 129 ? 3.117 1.058 14.844 1.00 85.94 129 ALA A C 1
ATOM 989 O O . ALA A 1 129 ? 3.397 0.250 13.958 1.00 85.94 129 ALA A O 1
ATOM 990 N N . GLN A 1 130 ? 2.137 1.954 14.695 1.00 88.31 130 GLN A N 1
ATOM 991 C CA . GLN A 1 130 ? 1.345 2.080 13.470 1.00 88.31 130 GLN A CA 1
ATOM 992 C C . GLN A 1 130 ? 2.210 2.478 12.262 1.00 88.31 130 GLN A C 1
ATOM 994 O O . GLN A 1 130 ? 2.158 1.834 11.212 1.00 88.31 130 GLN A O 1
ATOM 999 N N . ASP A 1 131 ? 3.046 3.509 12.403 1.00 90.44 131 ASP A N 1
ATOM 1000 C CA . ASP A 1 131 ? 3.962 3.934 11.339 1.00 90.44 131 ASP A CA 1
ATOM 1001 C C . ASP A 1 131 ? 4.976 2.838 10.989 1.00 90.44 131 ASP A C 1
ATOM 1003 O O . ASP A 1 131 ? 5.325 2.657 9.816 1.00 90.44 131 ASP A O 1
ATOM 1007 N N . ARG A 1 132 ? 5.426 2.069 11.986 1.00 91.81 132 ARG A N 1
ATOM 1008 C CA . ARG A 1 132 ? 6.274 0.896 11.779 1.00 91.81 132 ARG A CA 1
ATOM 1009 C C . ARG A 1 132 ? 5.549 -0.195 10.997 1.00 91.81 132 ARG A C 1
ATOM 1011 O O . ARG A 1 132 ? 6.128 -0.689 10.038 1.00 91.81 132 ARG A O 1
ATOM 1018 N N . LEU A 1 133 ? 4.302 -0.521 11.336 1.00 92.81 133 LEU A N 1
ATOM 1019 C CA . LEU A 1 133 ? 3.509 -1.528 10.623 1.00 92.81 133 LEU A CA 1
ATOM 1020 C C . LEU A 1 133 ? 3.391 -1.194 9.132 1.00 92.81 133 LEU A C 1
ATOM 1022 O O . LEU A 1 133 ? 3.642 -2.049 8.280 1.00 92.81 133 LEU A O 1
ATOM 1026 N N . TYR A 1 134 ? 3.078 0.060 8.800 1.00 93.81 134 TYR A N 1
ATOM 1027 C CA . TYR A 1 134 ? 3.034 0.481 7.401 1.00 93.81 134 TYR A CA 1
ATOM 1028 C C . TYR A 1 134 ? 4.403 0.384 6.720 1.00 93.81 134 TYR A C 1
ATOM 1030 O O . TYR A 1 134 ? 4.492 -0.083 5.586 1.00 93.81 134 TYR A O 1
ATOM 1038 N N . ARG A 1 135 ? 5.478 0.820 7.389 1.00 94.75 135 ARG A N 1
ATOM 1039 C CA . ARG A 1 135 ? 6.844 0.731 6.846 1.00 94.75 135 ARG A CA 1
ATOM 1040 C C . ARG A 1 135 ? 7.277 -0.708 6.605 1.00 94.75 135 ARG A C 1
ATOM 1042 O O . ARG A 1 135 ? 7.873 -0.978 5.566 1.00 94.75 135 ARG A O 1
ATOM 1049 N N . ASP A 1 136 ? 6.990 -1.602 7.540 1.00 95.69 136 ASP A N 1
ATOM 1050 C CA . ASP A 1 136 ? 7.345 -3.014 7.452 1.00 95.69 136 ASP A CA 1
ATOM 1051 C C . ASP A 1 136 ? 6.537 -3.693 6.334 1.00 95.69 136 ASP A C 1
ATOM 1053 O O . ASP A 1 136 ? 7.127 -4.387 5.513 1.00 95.69 136 ASP A O 1
ATOM 1057 N N . THR A 1 137 ? 5.249 -3.360 6.184 1.00 95.88 137 THR A N 1
ATOM 1058 C CA . THR A 1 137 ? 4.420 -3.819 5.050 1.00 95.88 137 THR A CA 1
ATOM 1059 C C . THR A 1 137 ? 4.986 -3.353 3.706 1.00 95.88 137 THR A C 1
ATOM 1061 O O . THR A 1 137 ? 5.116 -4.132 2.767 1.00 95.88 137 THR A O 1
ATOM 1064 N N . VAL A 1 138 ? 5.367 -2.077 3.585 1.00 97.19 138 VAL A N 1
ATOM 1065 C CA . VAL A 1 138 ? 5.970 -1.566 2.343 1.00 97.19 138 VAL A CA 1
ATOM 1066 C C . VAL A 1 138 ? 7.311 -2.235 2.055 1.00 97.19 138 VAL A C 1
ATOM 1068 O O . VAL A 1 138 ? 7.609 -2.532 0.902 1.00 97.19 138 VAL A O 1
ATOM 1071 N N . ARG A 1 139 ? 8.120 -2.498 3.085 1.00 96.31 139 ARG A N 1
ATOM 1072 C CA . ARG A 1 139 ? 9.381 -3.231 2.933 1.00 96.31 139 ARG A CA 1
ATOM 1073 C C . ARG A 1 139 ? 9.154 -4.663 2.483 1.00 96.31 139 ARG A C 1
ATOM 1075 O O . ARG A 1 139 ? 9.886 -5.112 1.613 1.00 96.31 139 ARG A O 1
ATOM 1082 N N . GLU A 1 140 ? 8.173 -5.357 3.037 1.00 96.75 140 GLU A N 1
ATOM 1083 C CA . GLU A 1 140 ? 7.857 -6.734 2.659 1.00 96.75 140 GLU A CA 1
ATOM 1084 C C . GLU A 1 140 ? 7.524 -6.846 1.168 1.00 96.75 140 GLU A C 1
ATOM 1086 O O . GLU A 1 140 ? 8.081 -7.695 0.480 1.00 96.75 140 GLU A O 1
ATOM 1091 N N . TYR A 1 141 ? 6.692 -5.939 0.651 1.00 97.38 141 TYR A N 1
ATOM 1092 C CA . TYR A 1 141 ? 6.282 -5.967 -0.753 1.00 97.38 141 TYR A CA 1
ATOM 1093 C C . TYR A 1 141 ? 7.340 -5.402 -1.703 1.00 97.38 141 TYR A C 1
ATOM 1095 O O . TYR A 1 141 ? 7.574 -5.962 -2.764 1.00 97.38 141 TYR A O 1
ATOM 1103 N N . LEU A 1 142 ? 7.952 -4.263 -1.369 1.00 97.44 142 LEU A N 1
ATOM 1104 C CA . LEU A 1 142 ? 8.750 -3.491 -2.332 1.00 97.44 142 LEU A CA 1
ATOM 1105 C C . LEU A 1 142 ? 10.261 -3.711 -2.204 1.00 97.44 142 LEU A C 1
ATOM 1107 O O . LEU A 1 142 ? 11.045 -3.033 -2.877 1.00 97.44 142 LEU A O 1
ATOM 1111 N N . SER A 1 143 ? 10.700 -4.621 -1.331 1.00 94.75 143 SER A N 1
ATOM 1112 C CA . SER A 1 143 ? 12.114 -4.994 -1.268 1.00 94.75 143 SER A CA 1
ATOM 1113 C C . SER A 1 143 ? 12.548 -5.612 -2.588 1.00 94.75 143 SER A C 1
ATOM 1115 O O . SER A 1 143 ? 11.926 -6.543 -3.080 1.00 94.75 143 SER A O 1
ATOM 1117 N N . PHE A 1 144 ? 13.643 -5.089 -3.141 1.00 93.38 144 PHE A N 1
ATOM 1118 C CA . PHE A 1 144 ? 14.218 -5.521 -4.420 1.00 93.38 144 PHE A CA 1
ATOM 1119 C C . PHE A 1 144 ? 13.343 -5.304 -5.661 1.00 93.38 144 PHE A C 1
ATOM 1121 O O . PHE A 1 144 ? 13.743 -5.742 -6.731 1.00 93.38 144 PHE A O 1
ATOM 1128 N N . ILE A 1 145 ? 12.228 -4.577 -5.553 1.00 97.19 145 ILE A N 1
ATOM 1129 C CA . ILE A 1 145 ? 11.416 -4.216 -6.719 1.00 97.19 145 ILE A CA 1
ATOM 1130 C C . ILE A 1 145 ? 12.068 -3.032 -7.447 1.00 97.19 145 ILE A C 1
ATOM 1132 O O . ILE A 1 145 ? 12.184 -1.952 -6.844 1.00 97.19 145 ILE A O 1
ATOM 1136 N N . PRO A 1 146 ? 12.521 -3.200 -8.702 1.00 95.62 146 PRO A N 1
ATOM 1137 C CA . PRO A 1 146 ? 13.083 -2.124 -9.498 1.00 95.62 146 PRO A CA 1
ATOM 1138 C C . PRO A 1 146 ? 11.989 -1.204 -10.044 1.00 95.62 146 PRO A C 1
ATOM 1140 O O . PRO A 1 146 ? 10.847 -1.586 -10.278 1.00 95.62 146 PRO A O 1
ATOM 1143 N N . ASP A 1 147 ? 12.361 0.047 -10.259 1.00 95.38 147 ASP A N 1
ATOM 1144 C CA . ASP A 1 147 ? 11.560 1.024 -10.978 1.00 95.38 147 ASP A CA 1
ATOM 1145 C C . ASP A 1 147 ? 11.840 0.960 -12.495 1.00 95.38 147 ASP A C 1
ATOM 1147 O O . ASP A 1 147 ? 12.658 0.157 -12.952 1.00 95.38 147 ASP A O 1
ATOM 1151 N N . ALA A 1 148 ? 11.193 1.809 -13.302 1.00 94.38 148 ALA A N 1
ATOM 1152 C CA . ALA A 1 148 ? 11.396 1.819 -14.762 1.00 94.38 148 ALA A CA 1
ATOM 1153 C C . ALA A 1 148 ? 12.858 2.027 -15.209 1.00 94.38 148 ALA A C 1
ATOM 1155 O O . ALA A 1 148 ? 13.208 1.696 -16.340 1.00 94.38 148 ALA A O 1
ATOM 1156 N N . ASN A 1 149 ? 13.705 2.597 -14.347 1.00 92.06 149 ASN A N 1
ATOM 1157 C CA . ASN A 1 149 ? 15.118 2.856 -14.616 1.00 92.06 149 ASN A CA 1
ATOM 1158 C C . ASN A 1 149 ? 16.033 1.764 -14.032 1.00 92.06 149 ASN A C 1
ATOM 1160 O O . ASN A 1 149 ? 17.253 1.932 -14.022 1.00 92.06 149 ASN A O 1
ATOM 1164 N N . GLY A 1 150 ? 15.469 0.665 -13.520 1.00 92.19 150 GLY A N 1
ATOM 1165 C CA . GLY A 1 150 ? 16.215 -0.431 -12.904 1.00 92.19 150 GLY A CA 1
ATOM 1166 C C . GLY A 1 150 ? 16.720 -0.123 -11.493 1.00 92.19 150 GLY A C 1
ATOM 1167 O O . GLY A 1 150 ? 17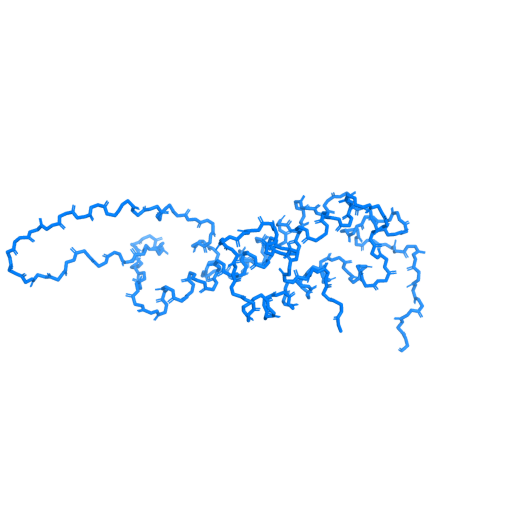.581 -0.836 -10.980 1.00 92.19 150 GLY A O 1
ATOM 1168 N N . VAL A 1 151 ? 16.228 0.942 -10.852 1.00 93.75 151 VAL A N 1
ATOM 1169 C CA . VAL A 1 151 ? 16.635 1.324 -9.496 1.00 93.75 151 VAL A CA 1
ATOM 1170 C C . VAL A 1 151 ? 15.583 0.853 -8.507 1.00 93.75 151 VAL A C 1
ATOM 1172 O O . VAL A 1 151 ? 14.409 1.170 -8.653 1.00 93.75 151 VAL A O 1
ATOM 1175 N N . ASN A 1 152 ? 15.993 0.167 -7.441 1.00 95.56 152 ASN A N 1
ATOM 1176 C CA . ASN A 1 152 ? 15.040 -0.325 -6.446 1.00 95.56 152 ASN A CA 1
ATOM 1177 C C . ASN A 1 152 ? 14.182 0.811 -5.856 1.00 95.56 152 ASN A C 1
ATOM 1179 O O . ASN A 1 152 ? 14.692 1.876 -5.473 1.00 95.56 152 ASN A O 1
ATOM 1183 N N . LEU A 1 153 ? 12.877 0.568 -5.729 1.00 95.69 153 LEU A N 1
ATOM 1184 C CA . LEU A 1 153 ? 11.897 1.551 -5.262 1.00 95.69 153 LEU A CA 1
ATOM 1185 C C . LEU A 1 153 ? 12.237 2.094 -3.869 1.00 95.69 153 LEU A C 1
ATOM 1187 O O . LEU A 1 153 ? 12.103 3.290 -3.622 1.00 95.69 153 LEU A O 1
ATOM 1191 N N . LEU A 1 154 ? 12.764 1.240 -2.988 1.00 96.00 154 LEU A N 1
ATOM 1192 C CA . LEU A 1 154 ? 13.163 1.608 -1.625 1.00 96.00 154 LEU A CA 1
ATOM 1193 C C . LEU A 1 154 ? 14.606 2.132 -1.512 1.00 96.00 154 LEU A C 1
ATOM 1195 O O . LEU A 1 154 ? 15.072 2.439 -0.415 1.00 96.00 154 LEU A O 1
ATOM 1199 N N . TYR A 1 155 ? 15.338 2.241 -2.625 1.00 93.75 155 TYR A N 1
ATOM 1200 C CA . TYR A 1 155 ? 16.697 2.778 -2.614 1.00 93.75 155 TYR A CA 1
ATOM 1201 C C . TYR A 1 155 ? 16.694 4.294 -2.382 1.00 93.75 155 TYR A C 1
ATOM 1203 O O . TYR A 1 155 ? 16.215 5.054 -3.226 1.00 93.75 155 TYR A O 1
ATOM 1211 N N . ALA A 1 156 ? 17.289 4.728 -1.271 1.00 90.56 156 ALA A N 1
ATOM 1212 C CA . ALA A 1 156 ? 17.334 6.130 -0.851 1.00 90.56 156 ALA A CA 1
ATOM 1213 C C . ALA A 1 156 ? 18.648 6.866 -1.183 1.00 90.56 156 ALA A C 1
ATOM 1215 O O . ALA A 1 156 ? 18.870 7.975 -0.701 1.00 90.56 156 ALA A O 1
ATOM 1216 N N . GLY A 1 157 ? 19.540 6.252 -1.966 1.00 87.75 157 GLY A N 1
ATOM 1217 C CA . GLY A 1 157 ? 20.800 6.876 -2.374 1.00 87.75 157 GLY A CA 1
ATOM 1218 C C . GLY A 1 157 ? 20.669 7.775 -3.607 1.00 87.75 157 GLY A C 1
ATOM 1219 O O . GLY A 1 157 ? 19.572 8.133 -4.037 1.00 87.75 157 GLY A O 1
ATOM 1220 N N . ALA A 1 158 ? 21.814 8.144 -4.184 1.00 84.50 158 ALA A N 1
ATOM 1221 C CA . ALA A 1 158 ? 21.867 9.002 -5.363 1.00 84.50 158 ALA A CA 1
ATOM 1222 C C . ALA A 1 158 ? 21.127 8.352 -6.540 1.00 84.50 158 ALA A C 1
ATOM 1224 O O . ALA A 1 158 ? 21.474 7.258 -6.980 1.00 84.50 158 ALA A O 1
ATOM 1225 N N . TYR A 1 159 ? 20.093 9.028 -7.034 1.00 84.56 159 TYR A N 1
ATOM 1226 C CA . TYR A 1 159 ? 19.227 8.479 -8.063 1.00 84.56 159 TYR A CA 1
ATOM 1227 C C . TYR A 1 159 ? 19.715 8.886 -9.469 1.00 84.56 159 TYR A C 1
ATOM 1229 O O . TYR A 1 159 ? 19.851 10.085 -9.729 1.00 84.56 159 TYR A O 1
ATOM 1237 N N . PRO A 1 160 ? 19.981 7.925 -10.376 1.00 74.75 160 PRO A N 1
ATOM 1238 C CA . PRO A 1 160 ? 20.570 8.195 -11.690 1.00 74.75 160 PRO A CA 1
ATOM 1239 C C . PRO A 1 160 ? 19.598 8.812 -12.719 1.00 74.75 160 PRO A C 1
ATOM 1241 O O . PRO A 1 160 ? 20.056 9.275 -13.760 1.00 74.75 160 PRO A O 1
ATOM 1244 N N . GLY A 1 161 ? 18.281 8.859 -12.456 1.00 64.44 161 GLY A N 1
ATOM 1245 C CA . GLY A 1 161 ? 17.258 9.348 -13.398 1.00 64.44 161 GLY A CA 1
ATOM 1246 C C . GLY A 1 161 ? 16.568 10.671 -13.007 1.00 64.44 161 GLY A C 1
ATOM 1247 O O . GLY A 1 161 ? 16.082 10.841 -11.899 1.00 64.44 161 GLY A O 1
ATOM 1248 N N . LYS A 1 162 ? 16.505 11.628 -13.942 1.00 56.00 162 LYS A N 1
ATOM 1249 C CA . LYS A 1 162 ? 15.767 12.916 -13.893 1.00 56.00 162 LYS A CA 1
ATOM 1250 C C . LYS A 1 162 ? 15.699 13.640 -12.535 1.00 56.00 162 LYS A C 1
ATOM 1252 O O . LYS A 1 162 ? 14.658 13.748 -11.894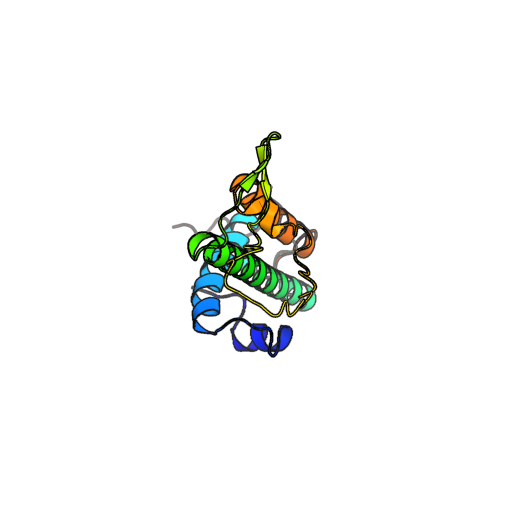 1.00 56.00 162 LYS A O 1
ATOM 1257 N N . ARG A 1 163 ? 16.788 14.346 -12.228 1.00 50.66 163 ARG A N 1
ATOM 1258 C CA . ARG A 1 163 ? 16.821 15.504 -11.312 1.00 50.66 163 ARG A CA 1
ATOM 1259 C C . ARG A 1 163 ? 16.147 16.777 -11.878 1.00 50.66 163 ARG A C 1
ATOM 1261 O O . ARG A 1 163 ? 16.296 17.839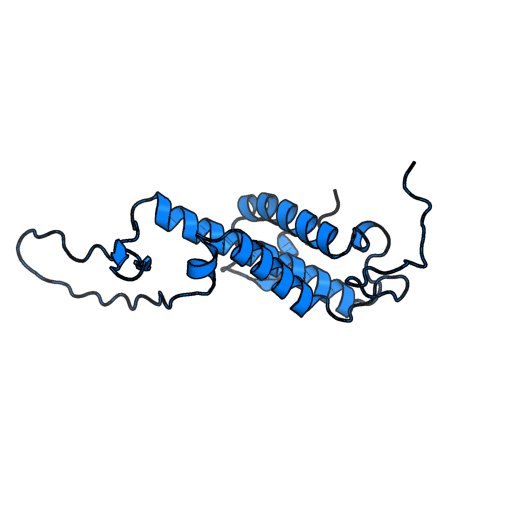 -11.289 1.00 50.66 163 ARG A O 1
ATOM 1268 N N . GLU A 1 164 ? 15.437 16.697 -13.008 1.00 47.78 164 GLU A N 1
ATOM 1269 C CA . GLU A 1 164 ? 15.009 17.869 -13.801 1.00 47.78 164 GLU A CA 1
ATOM 1270 C C . GLU A 1 164 ? 13.521 18.245 -13.708 1.00 47.78 164 GLU A C 1
ATOM 1272 O O . GLU A 1 164 ? 13.083 19.147 -14.416 1.00 47.78 164 GLU A O 1
ATOM 1277 N N . VAL A 1 165 ? 12.723 17.618 -12.839 1.00 46.47 165 VAL A N 1
ATOM 1278 C CA . VAL A 1 165 ? 11.282 17.938 -12.735 1.00 46.47 165 VAL A CA 1
ATOM 1279 C C . VAL A 1 165 ? 10.919 18.495 -11.361 1.00 46.47 165 VAL A C 1
ATOM 1281 O O . VAL A 1 165 ? 10.021 18.003 -10.693 1.00 46.47 165 VAL A O 1
ATOM 1284 N N . TRP A 1 166 ? 11.645 19.529 -10.940 1.00 41.88 166 TRP A N 1
ATOM 1285 C CA . TRP A 1 166 ? 11.180 20.484 -9.932 1.00 41.88 166 TRP A CA 1
ATOM 1286 C C . TRP A 1 166 ? 11.614 21.888 -10.377 1.00 41.88 166 TRP A C 1
ATOM 1288 O O . TRP A 1 166 ? 12.667 22.386 -9.982 1.00 41.88 166 TRP A O 1
ATOM 1298 N N . LYS A 1 167 ? 10.815 22.479 -11.270 1.00 36.00 167 LYS A N 1
ATOM 1299 C CA . LYS A 1 167 ? 10.649 23.930 -11.393 1.00 36.00 167 LYS A CA 1
ATOM 1300 C C . LYS A 1 167 ? 9.272 24.279 -10.855 1.00 36.00 167 LYS A C 1
ATOM 1302 O O . LYS A 1 167 ? 8.348 23.477 -11.119 1.00 36.00 167 LYS A O 1
#

Mean predicted aligned error: 12.03 Å

pLDDT: mean 77.75, std 22.62, range [31.88, 97.81]

Foldseek 3Di:
DDQLDDLVRLCVVCPPNDDDPVLCVVLSVVLVVLLCVQLVNCCVPFAAPDPVLSVLVHVLSSVSSVLVVLLVVVVCLCVVDQPFDQDPVRDTDGRPVPDDDDDDDDPDPPPVPPPPVDLSVVCNVPVVSVSVVSSVSSCVRQPCRATNVRHRSNDPDDDPDDPPPDD

Secondary structure (DSSP, 8-state):
---SS-HHHHHHHHGGGPPPHHHHHHHHHHHHHHHHHHTTTHHHHS---SHHHHHHHHHHHHHHHHHHHHHHHHHHHHHTT-PPEEPTTS-EE---------SS--------------HHHHHHT-HHHHHHHHHHHHHHHHTT-B-TTS-BTT--S---S-TT---

Solvent-accessible surface area (backbone atoms only — not comparable to full-atom values): 10222 Å² total; per-residue (Å²): 133,90,67,85,62,52,67,70,60,51,35,72,75,44,53,90,77,38,75,55,68,73,57,45,64,57,38,46,53,54,26,51,56,51,53,32,62,65,29,72,45,40,66,81,82,32,48,39,74,52,68,69,49,36,47,38,52,34,51,42,42,49,51,45,29,52,53,52,51,53,47,51,57,50,50,48,48,43,74,77,68,36,52,60,46,72,45,102,83,73,51,75,42,75,40,75,87,84,75,84,93,70,82,85,83,89,76,82,73,78,68,78,70,81,72,61,91,42,75,60,66,67,25,71,85,28,69,68,51,39,55,45,53,55,51,51,52,48,46,70,53,38,60,85,32,43,25,56,83,69,47,40,40,66,61,85,68,92,72,95,70,80,92,76,85,79,129

Sequence (167 aa):
MASYVTYDYYKSIYGEDAISEPDFNRLSWEACRRIDTLTLNKLKFAFPTNEDDAETVRRCVCKLIEISAQIEAANKRVSEGQGYITDESGALRGKVVSSVSSGSESISYTAKTEGGSTLIDAVLSDKAAQDRLYRDTVREYLSFIPDANGVNLLYAGAYPGKREVWK